Protein AF-A0AAN3T9G4-F1 (afdb_monomer_lite)

Sequence (99 aa):
MLSVTKAIPFQSGIFNGRVVAKPCTIQTKEANVNLGDLYTRNLQQPGSASGWHNITLSLTDCPVETSAVTAIVTGSTDNTGYYKNEGTAENIQIELRDD

InterPro domains:
  IPR008966 Adhesion domain superfamily [SSF49401] (15-98)
  IPR036937 Fimbrial-type adhesion domain superfamily [G3DSA:2.60.40.1090] (21-99)
  IPR050263 Bacterial Fimbrial Adherence [PTHR33420] (15-98)

Organism: Escherichia coli (NCBI:txid562)

pLDDT: mean 78.48, std 19.04, range [19.7, 92.81]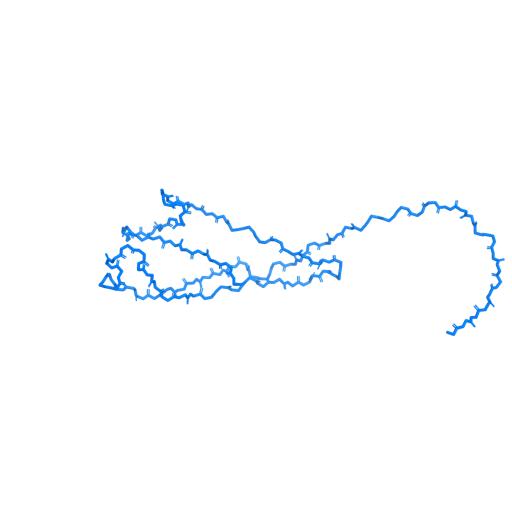

Structure (mmCIF, N/CA/C/O backbone):
data_AF-A0AAN3T9G4-F1
#
_entry.id   AF-A0AAN3T9G4-F1
#
loop_
_atom_site.group_PDB
_atom_site.id
_atom_site.type_symbol
_atom_site.label_atom_id
_atom_site.label_alt_id
_atom_site.label_comp_id
_atom_site.label_asym_id
_atom_site.label_entity_id
_atom_site.label_seq_id
_atom_site.pdbx_PDB_ins_code
_atom_site.Cartn_x
_atom_site.Cartn_y
_atom_site.Cartn_z
_atom_site.occupancy
_atom_site.B_iso_or_equiv
_atom_site.auth_seq_id
_atom_site.auth_comp_id
_atom_site.auth_asym_id
_atom_site.auth_atom_id
_atom_site.pdbx_PDB_model_num
ATOM 1 N N . MET A 1 1 ? 23.632 -23.655 -36.404 1.00 28.45 1 MET A N 1
ATOM 2 C CA . MET A 1 1 ? 24.109 -23.633 -37.804 1.00 28.45 1 MET A CA 1
ATOM 3 C C . MET A 1 1 ? 25.271 -22.648 -37.856 1.00 28.45 1 MET A C 1
ATOM 5 O O . MET A 1 1 ? 25.072 -21.519 -37.430 1.00 28.45 1 MET A O 1
ATOM 9 N N . LEU A 1 2 ? 26.483 -23.088 -38.216 1.00 19.70 2 LEU A N 1
ATOM 10 C CA . LEU A 1 2 ? 27.695 -22.252 -38.197 1.00 19.70 2 LEU A CA 1
ATOM 11 C C . LEU A 1 2 ? 28.010 -21.748 -39.612 1.00 19.70 2 LEU A C 1
ATOM 13 O O . LEU A 1 2 ? 27.949 -22.528 -40.558 1.00 19.70 2 LEU A O 1
ATOM 17 N N . SER A 1 3 ? 28.392 -20.478 -39.734 1.00 27.36 3 SER A N 1
ATOM 18 C CA . SER A 1 3 ? 28.985 -19.905 -40.945 1.00 27.36 3 SER A CA 1
ATOM 19 C C . SER A 1 3 ? 30.275 -19.175 -40.571 1.00 27.36 3 SER A C 1
ATOM 21 O O . SER A 1 3 ? 30.322 -18.503 -39.540 1.00 27.36 3 SER A O 1
ATOM 23 N N . VAL A 1 4 ? 31.323 -19.341 -41.385 1.00 25.55 4 VAL A N 1
ATOM 24 C CA . VAL A 1 4 ? 32.643 -18.721 -41.202 1.00 25.55 4 VAL A CA 1
ATOM 25 C C . VAL A 1 4 ? 32.752 -17.520 -42.138 1.00 25.55 4 VAL A C 1
ATOM 27 O O . VAL A 1 4 ? 32.701 -17.674 -43.356 1.00 25.55 4 VAL A O 1
ATOM 30 N N . THR A 1 5 ? 32.945 -16.327 -41.578 1.00 31.97 5 THR A N 1
ATOM 31 C CA . THR A 1 5 ? 33.241 -15.102 -42.335 1.00 31.97 5 THR A CA 1
ATOM 32 C C . THR A 1 5 ? 34.618 -14.540 -41.982 1.00 31.97 5 THR A C 1
ATOM 34 O O . THR A 1 5 ? 35.136 -14.742 -40.887 1.00 31.97 5 THR A O 1
ATOM 37 N N . LYS A 1 6 ? 35.210 -13.845 -42.959 1.00 28.42 6 LYS A N 1
ATOM 38 C CA . LYS A 1 6 ? 36.565 -13.273 -42.984 1.00 28.42 6 LYS A CA 1
ATOM 39 C C . LYS A 1 6 ? 36.906 -12.483 -41.706 1.00 28.42 6 LYS A C 1
ATOM 41 O O . LYS A 1 6 ? 36.177 -11.565 -41.340 1.00 28.42 6 LYS A O 1
ATOM 46 N N . ALA A 1 7 ? 38.033 -12.805 -41.070 1.00 35.16 7 ALA A N 1
ATOM 47 C CA . ALA A 1 7 ? 38.540 -12.075 -39.910 1.00 35.16 7 ALA A CA 1
ATOM 48 C C . ALA A 1 7 ? 39.080 -10.695 -40.330 1.00 35.16 7 ALA A C 1
ATOM 50 O O . ALA A 1 7 ? 40.049 -10.597 -41.082 1.00 35.16 7 ALA A O 1
ATOM 51 N N . ILE A 1 8 ? 38.437 -9.634 -39.846 1.00 42.75 8 ILE A N 1
ATOM 52 C CA . ILE A 1 8 ? 38.984 -8.271 -39.798 1.00 42.75 8 ILE A CA 1
ATOM 53 C C . ILE A 1 8 ? 39.672 -8.150 -38.426 1.00 42.75 8 ILE A C 1
ATOM 55 O O . ILE A 1 8 ? 39.117 -8.677 -37.459 1.00 42.75 8 ILE A O 1
ATOM 59 N N . PRO A 1 9 ? 40.857 -7.524 -38.292 1.00 39.00 9 PRO A N 1
ATOM 60 C CA . PRO A 1 9 ? 41.495 -7.361 -36.987 1.00 39.00 9 PRO A CA 1
ATOM 61 C C . PRO A 1 9 ? 40.545 -6.639 -36.020 1.00 39.00 9 PRO A C 1
ATOM 63 O O . PRO A 1 9 ? 40.185 -5.482 -36.229 1.00 39.00 9 PRO A O 1
ATOM 66 N N . PHE A 1 10 ? 40.108 -7.346 -34.977 1.00 44.06 10 PHE A N 1
ATOM 67 C CA . PHE A 1 10 ? 39.323 -6.775 -33.888 1.00 44.06 10 PHE A CA 1
ATOM 68 C C . PHE A 1 10 ? 40.277 -5.968 -33.007 1.00 44.06 10 PHE A C 1
ATOM 70 O O . PHE A 1 10 ? 41.099 -6.530 -32.283 1.00 44.06 10 PHE A O 1
ATOM 77 N N . GLN A 1 11 ? 40.209 -4.641 -33.103 1.00 50.34 11 GLN A N 1
ATOM 78 C CA . GLN A 1 11 ? 40.869 -3.760 -32.147 1.00 50.34 11 GLN A CA 1
ATOM 79 C C . GLN A 1 11 ? 40.215 -4.019 -30.782 1.00 50.34 11 GLN A C 1
ATOM 81 O O . GLN A 1 11 ? 39.020 -3.778 -30.620 1.00 50.34 11 GLN A O 1
ATOM 86 N N . SER A 1 12 ? 40.970 -4.554 -29.819 1.00 49.00 12 SER A N 1
ATOM 87 C CA . SER A 1 12 ? 40.467 -4.764 -28.460 1.00 49.00 12 SER A CA 1
ATOM 88 C C . SER A 1 12 ? 40.068 -3.412 -27.866 1.00 49.00 12 SER A C 1
ATOM 90 O O . SER A 1 12 ? 40.921 -2.574 -27.576 1.00 49.00 12 SER A O 1
ATOM 92 N N . GLY A 1 13 ? 38.763 -3.178 -27.756 1.00 56.41 13 GLY A N 1
ATOM 93 C CA . GLY A 1 13 ? 38.173 -2.006 -27.127 1.00 56.41 13 GLY A CA 1
ATOM 94 C C . GLY A 1 13 ? 37.279 -2.457 -25.980 1.00 56.41 13 GLY A C 1
ATOM 95 O O . GLY A 1 13 ? 36.471 -3.370 -26.140 1.00 56.41 13 GLY A O 1
ATOM 96 N N . ILE A 1 14 ? 37.430 -1.838 -24.811 1.00 57.00 14 ILE A N 1
ATOM 97 C CA . ILE A 1 14 ? 36.537 -2.069 -23.674 1.00 57.00 14 ILE A CA 1
ATOM 98 C C . ILE A 1 14 ? 35.203 -1.384 -23.992 1.00 57.00 14 ILE A C 1
ATOM 100 O O . ILE A 1 14 ? 35.116 -0.156 -24.002 1.00 57.00 14 ILE A O 1
ATOM 104 N N . PHE A 1 15 ? 34.161 -2.173 -24.258 1.00 51.00 15 PHE A N 1
ATOM 105 C CA . PHE A 1 15 ? 32.796 -1.672 -24.414 1.00 51.00 15 PHE A CA 1
ATOM 106 C C . PHE A 1 15 ? 32.155 -1.534 -23.030 1.00 51.00 15 PHE A C 1
ATOM 108 O O . PHE A 1 15 ? 31.680 -2.507 -22.450 1.00 51.00 15 PHE A O 1
ATOM 115 N N . ASN A 1 16 ? 32.149 -0.317 -22.488 1.00 50.88 16 ASN A N 1
ATOM 116 C CA . ASN A 1 16 ? 31.421 -0.008 -21.260 1.00 50.88 16 ASN A CA 1
ATOM 117 C C . ASN A 1 16 ? 29.951 0.274 -21.605 1.00 50.88 16 ASN A C 1
ATOM 119 O O . ASN A 1 16 ? 29.625 1.346 -22.110 1.00 50.88 16 ASN A O 1
ATOM 123 N N . GLY A 1 17 ? 29.064 -0.688 -21.351 1.00 53.28 17 GLY A N 1
ATOM 124 C CA . GLY A 1 17 ? 27.616 -0.502 -21.441 1.00 53.28 17 GLY A CA 1
ATOM 125 C C . GLY A 1 17 ? 27.015 -0.297 -20.053 1.00 53.28 17 GLY A C 1
ATOM 126 O O . GLY A 1 17 ? 27.177 -1.149 -19.184 1.00 53.28 17 GLY A O 1
ATOM 127 N N . ARG A 1 18 ? 26.308 0.816 -19.829 1.00 57.22 18 ARG A N 1
ATOM 128 C CA . ARG A 1 18 ? 25.508 1.027 -18.615 1.00 57.22 18 ARG A CA 1
ATOM 129 C C . ARG A 1 18 ? 24.046 0.757 -18.944 1.00 57.22 18 ARG A C 1
ATOM 131 O O . ARG A 1 18 ? 23.412 1.561 -19.619 1.00 57.22 18 ARG A O 1
ATOM 138 N N . VAL A 1 19 ? 23.515 -0.356 -18.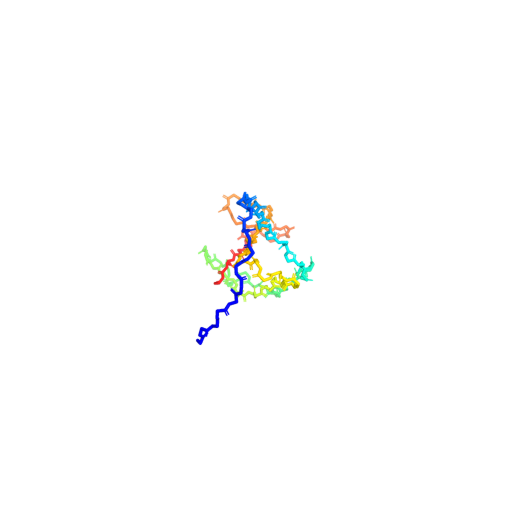452 1.00 55.50 19 VAL A N 1
ATOM 139 C CA . VAL A 1 19 ? 22.074 -0.617 -18.495 1.00 55.50 19 VAL A CA 1
ATOM 140 C C . VAL A 1 19 ? 21.427 0.230 -17.403 1.00 55.50 19 VAL A C 1
ATOM 142 O O . VAL A 1 19 ? 21.689 0.039 -16.218 1.00 55.50 19 VAL A O 1
ATOM 145 N N . VAL A 1 20 ? 20.627 1.214 -17.803 1.00 60.72 20 VAL A N 1
ATOM 146 C CA . VAL A 1 20 ? 19.726 1.939 -16.905 1.00 60.72 20 VAL A CA 1
ATOM 147 C C . VAL A 1 20 ? 18.310 1.496 -17.226 1.00 60.72 20 VAL A C 1
ATOM 149 O O . VAL A 1 20 ? 17.818 1.783 -18.314 1.00 60.72 20 VAL A O 1
ATOM 152 N N . ALA A 1 21 ? 17.661 0.796 -16.296 1.00 64.38 21 ALA A N 1
ATOM 153 C CA . ALA A 1 21 ? 16.227 0.556 -16.397 1.00 64.38 21 ALA A CA 1
ATOM 154 C C . ALA A 1 21 ? 15.517 1.919 -16.419 1.00 64.38 21 ALA A C 1
ATOM 156 O O . ALA A 1 21 ? 15.763 2.768 -15.555 1.00 64.38 21 ALA A O 1
ATOM 157 N N . LYS A 1 22 ? 14.690 2.166 -17.438 1.00 79.19 22 LYS A N 1
ATOM 158 C CA . LYS A 1 22 ? 13.838 3.360 -17.476 1.00 79.19 22 LYS A CA 1
ATOM 159 C C . LYS A 1 22 ? 12.569 3.098 -16.641 1.00 79.19 22 LYS A C 1
ATOM 161 O O . LYS A 1 22 ? 12.111 1.958 -16.566 1.00 79.19 22 LYS A O 1
ATOM 166 N N . PRO A 1 23 ? 11.998 4.119 -15.983 1.00 82.69 23 PRO A N 1
ATOM 167 C CA . PRO A 1 23 ? 10.776 3.935 -15.207 1.00 82.69 23 PRO A CA 1
ATOM 168 C C . PRO A 1 23 ? 9.586 3.626 -16.126 1.00 82.69 23 PRO A C 1
ATOM 170 O O . PRO A 1 23 ? 9.554 4.079 -17.269 1.00 82.69 23 PRO A O 1
ATOM 173 N N . CYS A 1 24 ? 8.601 2.891 -15.609 1.00 89.06 24 CYS A N 1
ATOM 174 C CA . CYS A 1 24 ? 7.282 2.800 -16.231 1.00 89.06 24 CYS A CA 1
ATOM 175 C C . CYS A 1 24 ? 6.512 4.122 -16.062 1.00 89.06 24 CYS A C 1
ATOM 177 O O . CYS A 1 24 ? 6.777 4.900 -15.141 1.00 89.06 24 CYS A O 1
ATOM 179 N N . THR A 1 25 ? 5.490 4.335 -16.884 1.00 91.06 25 THR A N 1
ATOM 180 C CA . THR A 1 25 ? 4.518 5.421 -16.725 1.00 91.06 25 THR A CA 1
ATOM 181 C C . THR A 1 25 ? 3.399 4.994 -15.773 1.00 91.06 25 THR A C 1
ATOM 183 O O . THR A 1 25 ? 2.733 3.982 -15.998 1.00 91.06 25 THR A O 1
ATOM 186 N N . ILE A 1 26 ? 3.144 5.779 -14.722 1.00 90.00 26 ILE A N 1
ATOM 187 C CA . ILE A 1 26 ? 2.010 5.554 -13.812 1.00 90.00 26 ILE A CA 1
ATOM 188 C C . ILE A 1 26 ? 0.712 5.931 -14.536 1.00 90.00 26 ILE A C 1
ATOM 190 O O . ILE A 1 26 ? 0.504 7.098 -14.879 1.00 90.00 26 ILE A O 1
ATOM 194 N N . GLN A 1 27 ? -0.166 4.950 -14.757 1.00 91.44 27 GLN A N 1
ATOM 195 C CA . GLN A 1 27 ? -1.471 5.164 -15.386 1.00 91.44 27 GLN A CA 1
ATOM 196 C C . GLN A 1 27 ? -2.537 5.533 -14.348 1.00 91.44 27 GLN A C 1
ATOM 198 O O . GLN A 1 27 ? -3.319 6.459 -14.570 1.00 91.44 27 GLN A O 1
ATOM 203 N N . THR A 1 28 ? -2.551 4.851 -13.199 1.00 88.31 28 THR A N 1
ATOM 204 C CA . THR A 1 28 ? -3.460 5.179 -12.092 1.00 88.31 28 THR A CA 1
ATOM 205 C C . THR A 1 28 ? -2.947 6.413 -11.351 1.00 88.31 28 THR A C 1
ATOM 207 O O . THR A 1 28 ? -2.102 6.304 -10.468 1.00 88.31 28 THR A O 1
ATOM 210 N N . LYS A 1 29 ? -3.434 7.601 -11.724 1.00 88.56 29 LYS A N 1
ATOM 211 C CA . LYS A 1 29 ? -3.058 8.866 -11.063 1.00 88.56 29 LYS A CA 1
ATOM 212 C C . LYS A 1 29 ? -3.790 9.087 -9.745 1.00 88.56 29 LYS A C 1
ATOM 214 O O . LYS A 1 29 ? -3.219 9.623 -8.806 1.00 88.56 29 LYS A O 1
ATOM 219 N N . GLU A 1 30 ? -5.044 8.662 -9.702 1.00 88.06 30 GLU A N 1
ATOM 220 C CA . GLU A 1 30 ? -5.910 8.745 -8.536 1.00 88.06 30 GLU A CA 1
ATOM 221 C C . GLU A 1 30 ? -6.706 7.446 -8.446 1.00 88.06 30 GLU A C 1
ATOM 223 O O . GLU A 1 30 ? -7.201 6.938 -9.456 1.00 88.06 30 GLU A O 1
ATOM 228 N N . ALA A 1 31 ? -6.820 6.905 -7.238 1.00 86.75 31 ALA A N 1
ATOM 229 C CA . ALA A 1 31 ? -7.652 5.754 -6.937 1.00 86.75 31 ALA A CA 1
ATOM 230 C C . ALA A 1 31 ? -8.534 6.113 -5.743 1.00 86.75 31 ALA A C 1
ATOM 232 O O . ALA A 1 31 ? -8.033 6.368 -4.651 1.00 86.75 31 ALA A O 1
ATOM 233 N N . ASN A 1 32 ? -9.845 6.147 -5.965 1.00 88.94 32 ASN A N 1
ATOM 234 C CA . ASN A 1 32 ? -10.826 6.410 -4.921 1.00 88.94 32 ASN A CA 1
ATOM 235 C C . ASN A 1 32 ? -11.533 5.103 -4.573 1.00 88.94 32 ASN A C 1
ATOM 237 O O . ASN A 1 32 ? -12.161 4.489 -5.436 1.00 88.94 32 ASN A O 1
ATOM 241 N N . VAL A 1 33 ? -11.441 4.689 -3.311 1.00 89.38 33 VAL A N 1
ATOM 242 C CA . VAL A 1 33 ? -12.147 3.512 -2.799 1.00 89.38 33 VAL A CA 1
ATOM 243 C C . VAL A 1 33 ? -13.346 3.962 -1.996 1.00 89.38 33 VAL A C 1
ATOM 245 O O . VAL A 1 33 ? -13.212 4.683 -1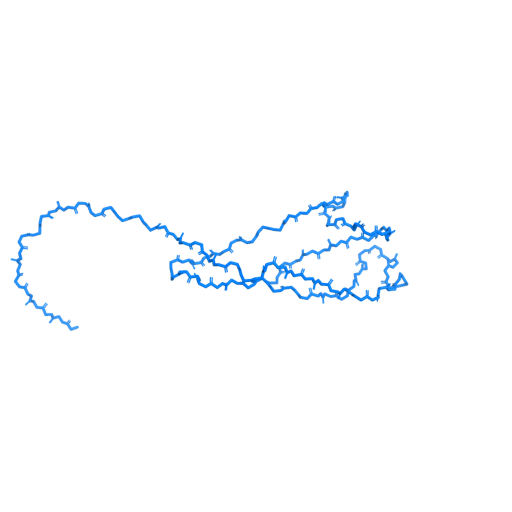.012 1.00 89.38 33 VAL A O 1
ATOM 248 N N . ASN A 1 34 ? -14.523 3.501 -2.405 1.00 89.81 34 ASN A N 1
ATOM 249 C CA . ASN A 1 34 ? -15.733 3.660 -1.620 1.00 89.81 34 ASN A CA 1
ATOM 250 C C . ASN A 1 34 ? -15.978 2.383 -0.805 1.00 89.81 34 ASN A C 1
ATOM 252 O O . ASN A 1 34 ? -16.284 1.338 -1.378 1.00 89.81 34 ASN A O 1
ATOM 256 N N . LEU A 1 35 ? -15.847 2.490 0.519 1.00 88.56 35 LEU A N 1
ATOM 257 C CA . LEU A 1 35 ? -16.118 1.400 1.465 1.00 88.56 35 LEU A CA 1
ATOM 258 C C . LEU A 1 35 ?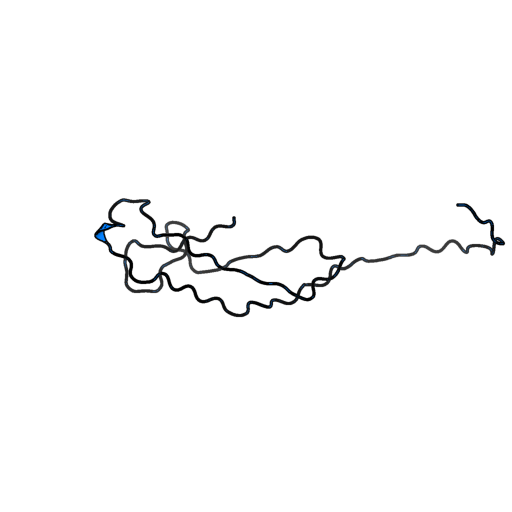 -17.624 1.188 1.709 1.00 88.56 35 LEU A C 1
ATOM 260 O O . LEU A 1 35 ? -18.028 0.181 2.284 1.00 88.56 35 LEU A O 1
ATOM 264 N N . GLY A 1 36 ? -18.462 2.129 1.266 1.00 89.81 36 GLY A N 1
ATOM 265 C CA . GLY A 1 36 ? -19.892 2.142 1.546 1.00 89.81 36 GLY A CA 1
ATOM 266 C C . GLY A 1 36 ? -20.208 2.388 3.022 1.00 89.81 36 GLY A C 1
ATOM 267 O O . GLY A 1 36 ? -19.386 2.898 3.786 1.00 89.81 36 GLY A O 1
ATOM 268 N N . ASP A 1 37 ? -21.425 2.020 3.417 1.00 90.69 37 ASP A N 1
ATOM 269 C CA . ASP A 1 37 ? -21.879 2.153 4.798 1.00 90.69 37 ASP A CA 1
ATOM 270 C C . ASP A 1 37 ? -21.380 0.982 5.649 1.00 90.69 37 ASP A C 1
ATOM 272 O O . ASP A 1 37 ? -21.730 -0.181 5.429 1.00 90.69 37 ASP A O 1
ATOM 276 N N . LEU A 1 38 ? -20.601 1.305 6.680 1.00 88.56 38 LEU A N 1
ATOM 277 C CA . LEU A 1 38 ? -20.157 0.353 7.689 1.00 88.56 38 LEU A CA 1
ATOM 278 C C . LEU A 1 38 ? -20.983 0.520 8.965 1.00 88.56 38 LEU A C 1
ATOM 280 O O . LEU A 1 38 ? -21.187 1.626 9.465 1.00 88.56 38 LEU A O 1
ATOM 284 N N . TYR A 1 39 ? -21.443 -0.596 9.525 1.00 86.81 39 TYR A N 1
ATOM 285 C CA . TYR A 1 39 ? -22.257 -0.587 10.738 1.00 86.81 39 TYR A CA 1
ATOM 286 C C . TYR A 1 39 ? -21.417 -0.951 11.958 1.00 86.81 39 TYR A C 1
ATOM 288 O O . TYR A 1 39 ? -20.869 -2.049 12.036 1.00 86.81 39 TYR A O 1
ATOM 296 N N . THR A 1 40 ? -21.402 -0.073 12.961 1.00 83.50 40 THR A N 1
ATOM 297 C CA . THR A 1 40 ? -20.627 -0.234 14.207 1.00 83.50 40 THR A CA 1
ATOM 298 C C . THR A 1 40 ? -20.916 -1.538 14.949 1.00 83.50 40 THR A C 1
ATOM 300 O O . THR A 1 40 ? -20.017 -2.099 15.566 1.00 83.50 40 THR A O 1
ATOM 303 N N . ARG A 1 41 ? -22.137 -2.082 14.841 1.00 87.81 41 ARG A N 1
ATOM 304 C CA . ARG A 1 41 ? -22.501 -3.397 15.405 1.00 87.81 41 ARG A CA 1
ATOM 305 C C . ARG A 1 41 ? -21.623 -4.548 14.893 1.00 87.81 41 ARG A C 1
ATOM 307 O O . ARG A 1 41 ? -21.458 -5.534 15.598 1.00 87.81 41 ARG A O 1
ATOM 314 N N . ASN A 1 42 ? -21.068 -4.417 13.688 1.00 85.75 42 ASN A N 1
ATOM 315 C CA . ASN A 1 42 ? -20.185 -5.410 13.077 1.00 85.75 42 ASN A CA 1
ATOM 316 C C . ASN A 1 42 ? -18.704 -5.171 13.430 1.00 85.75 42 ASN A C 1
ATOM 318 O O . ASN A 1 42 ? -17.867 -5.990 13.075 1.00 85.75 42 ASN A O 1
ATOM 322 N N . LEU A 1 43 ? -18.380 -4.057 14.102 1.00 86.75 43 LEU A N 1
ATOM 323 C CA . LEU A 1 43 ? -17.015 -3.594 14.383 1.00 86.75 43 LEU A CA 1
ATOM 324 C C . LEU A 1 43 ? -16.761 -3.406 15.890 1.00 86.75 43 LEU A C 1
ATOM 326 O O . LEU A 1 43 ? -15.930 -2.603 16.296 1.00 86.75 43 LEU A O 1
ATOM 330 N N . GLN A 1 44 ? -17.514 -4.108 16.742 1.00 85.81 44 GLN A N 1
ATOM 331 C CA . GLN A 1 44 ? -17.470 -3.894 18.194 1.00 85.81 44 GLN A CA 1
ATOM 332 C C . GLN A 1 44 ? -16.261 -4.533 18.877 1.00 85.81 44 GLN A C 1
ATOM 334 O O . GLN A 1 44 ? -15.835 -4.065 19.931 1.00 85.81 44 GLN A O 1
ATOM 339 N N . GLN A 1 45 ? -15.745 -5.630 18.324 1.00 87.06 45 GLN A N 1
ATOM 340 C CA . GLN A 1 45 ? -14.632 -6.358 18.924 1.00 87.06 45 GLN A CA 1
ATOM 341 C C . GLN A 1 45 ? -13.311 -5.884 18.315 1.00 87.06 45 GLN A C 1
ATOM 343 O O . GLN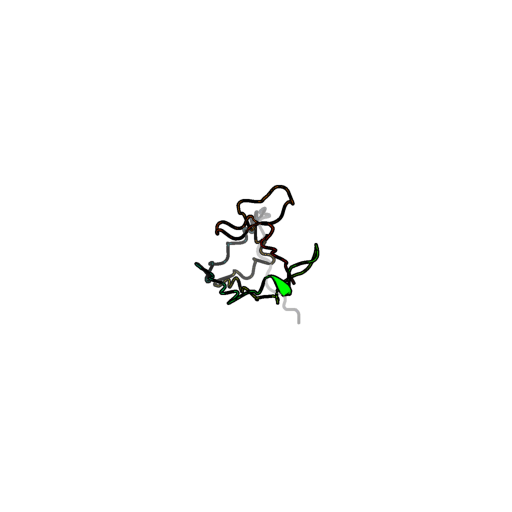 A 1 45 ? -13.247 -5.719 17.093 1.00 87.06 45 GLN A O 1
ATOM 348 N N . PRO A 1 46 ? -12.245 -5.724 19.117 1.00 81.88 46 PRO A N 1
ATOM 349 C CA . PRO A 1 46 ? -10.908 -5.479 18.589 1.00 81.88 46 PRO A CA 1
ATOM 350 C C . PRO A 1 46 ? -10.537 -6.512 17.517 1.00 81.88 46 PRO A C 1
ATOM 352 O O . PRO A 1 46 ? -10.713 -7.711 17.722 1.00 81.88 46 PRO A O 1
ATOM 355 N N . GLY A 1 47 ? -10.051 -6.040 16.370 1.00 84.88 47 GLY A N 1
ATOM 356 C CA . GLY A 1 47 ? -9.720 -6.888 15.219 1.00 84.88 47 GLY A CA 1
ATOM 357 C C . GLY A 1 47 ? -10.891 -7.204 14.280 1.00 84.88 47 GLY A C 1
ATOM 358 O O . GLY A 1 47 ? -10.681 -7.870 13.271 1.00 84.88 47 GLY A O 1
ATOM 359 N N . SER A 1 48 ? -12.108 -6.724 14.562 1.00 88.25 48 SER A N 1
ATOM 360 C CA . SER A 1 48 ? -13.199 -6.763 13.579 1.00 88.25 48 SER A CA 1
ATOM 361 C C . SER A 1 48 ? -12.849 -5.883 12.378 1.00 88.25 48 SER A C 1
ATOM 363 O O . SER A 1 48 ? -12.397 -4.754 12.554 1.00 88.25 48 SER A O 1
ATOM 365 N N . ALA A 1 49 ? -13.101 -6.373 11.166 1.00 90.81 49 ALA A N 1
ATOM 366 C CA . ALA A 1 49 ? -12.784 -5.671 9.927 1.00 90.81 49 ALA A CA 1
ATOM 367 C C . ALA A 1 49 ? -13.977 -5.666 8.964 1.00 90.81 49 ALA A C 1
ATOM 369 O O . ALA A 1 49 ? -14.865 -6.520 9.032 1.00 90.81 49 ALA A O 1
ATOM 370 N N . SER A 1 50 ? -13.989 -4.688 8.060 1.00 90.62 50 SER A N 1
ATOM 371 C CA . SER A 1 50 ? -14.913 -4.671 6.923 1.00 90.62 50 SER A CA 1
ATOM 372 C C . SER A 1 50 ? -14.492 -5.675 5.840 1.00 90.62 50 SER A C 1
ATOM 374 O O . SER A 1 50 ? -13.488 -6.375 5.979 1.00 90.62 50 SER A O 1
ATOM 376 N N . GLY A 1 51 ? -15.267 -5.760 4.756 1.00 89.56 51 GLY A N 1
ATOM 377 C CA . GLY A 1 51 ? -14.825 -6.486 3.567 1.00 89.56 51 GLY A CA 1
ATOM 378 C C . GLY A 1 51 ? -13.628 -5.794 2.908 1.00 89.56 51 GLY A C 1
ATOM 379 O O . GLY A 1 51 ? -13.510 -4.572 2.954 1.00 89.56 51 GLY A O 1
ATOM 380 N N . TRP A 1 52 ? -12.744 -6.570 2.281 1.00 92.06 52 TRP A N 1
ATOM 381 C CA . TRP A 1 52 ? -11.628 -6.017 1.513 1.00 92.06 52 TRP A CA 1
ATOM 382 C C . TRP A 1 52 ? -12.115 -5.367 0.219 1.00 92.06 52 TRP A C 1
ATOM 384 O O . TRP A 1 52 ? -12.988 -5.897 -0.470 1.00 92.06 52 TRP A O 1
ATOM 394 N N . HIS A 1 53 ? -11.511 -4.231 -0.123 1.00 90.12 53 HIS A N 1
ATOM 395 C CA . HIS A 1 53 ? -11.746 -3.529 -1.377 1.00 90.12 53 HIS A CA 1
ATOM 396 C C . HIS A 1 53 ? -10.446 -3.452 -2.167 1.00 90.12 53 HIS A C 1
ATOM 398 O O . HIS A 1 53 ? -9.449 -2.912 -1.690 1.00 90.12 53 HIS A O 1
ATOM 404 N N . ASN A 1 54 ? -10.473 -3.971 -3.391 1.00 90.25 54 ASN A N 1
ATOM 405 C CA . ASN A 1 54 ? -9.282 -4.031 -4.226 1.00 90.25 54 ASN A CA 1
ATOM 406 C C . ASN A 1 54 ? -8.976 -2.666 -4.847 1.00 90.25 54 ASN A C 1
ATOM 408 O O . ASN A 1 54 ? -9.863 -1.987 -5.368 1.00 90.25 54 ASN A O 1
ATOM 412 N N . ILE A 1 55 ? -7.692 -2.312 -4.851 1.00 86.69 55 ILE A N 1
ATOM 413 C CA . ILE A 1 55 ? -7.147 -1.150 -5.552 1.00 86.69 55 ILE A CA 1
ATOM 414 C C . ILE A 1 55 ? -6.136 -1.653 -6.570 1.00 86.69 55 ILE A C 1
ATOM 416 O O . ILE A 1 55 ? -5.263 -2.450 -6.239 1.00 86.69 55 ILE A O 1
ATOM 420 N N . THR A 1 56 ? -6.218 -1.162 -7.805 1.00 89.12 56 THR A N 1
ATOM 421 C CA . THR A 1 56 ? -5.267 -1.530 -8.858 1.00 89.12 56 THR A CA 1
ATOM 422 C C . THR A 1 56 ? -4.402 -0.337 -9.248 1.00 89.12 56 THR A C 1
ATOM 424 O O . THR A 1 56 ? -4.878 0.649 -9.819 1.00 89.12 56 THR A O 1
ATOM 427 N N . LEU A 1 57 ? -3.101 -0.450 -8.981 1.00 88.56 57 LEU A N 1
ATOM 428 C CA . LEU A 1 57 ? -2.085 0.469 -9.487 1.00 88.56 57 LEU A CA 1
ATOM 429 C C . LEU A 1 57 ? -1.600 -0.033 -10.849 1.00 88.56 57 LEU A C 1
ATOM 431 O O . LEU A 1 57 ? -0.853 -1.003 -10.935 1.00 88.56 57 LEU A O 1
ATOM 435 N N . SER A 1 58 ? -2.052 0.619 -11.920 1.00 90.56 58 SER A N 1
ATOM 436 C CA . SER A 1 58 ? -1.688 0.253 -13.289 1.00 90.56 58 SER A CA 1
ATOM 437 C C . SER A 1 58 ? -0.471 1.047 -13.750 1.00 90.56 58 SER A C 1
ATOM 439 O O . SER A 1 58 ? -0.431 2.278 -13.631 1.00 90.56 58 SER A O 1
ATOM 441 N N . LEU A 1 59 ? 0.508 0.335 -14.304 1.00 90.94 59 LEU A N 1
ATOM 442 C CA . LEU A 1 59 ? 1.685 0.904 -14.947 1.00 90.94 59 LEU A CA 1
ATOM 443 C C . LEU A 1 59 ? 1.665 0.566 -16.438 1.00 90.94 59 LEU A C 1
ATOM 445 O O . LEU A 1 59 ? 1.240 -0.514 -16.840 1.00 90.94 59 LEU A O 1
ATOM 449 N N . THR A 1 60 ? 2.136 1.500 -17.252 1.00 92.81 60 THR A N 1
ATOM 450 C CA . THR A 1 60 ? 2.208 1.390 -18.715 1.00 92.81 60 THR A CA 1
ATOM 451 C C . THR A 1 60 ? 3.601 1.767 -19.197 1.00 92.81 60 THR A C 1
ATOM 453 O O . THR A 1 60 ? 4.410 2.269 -18.417 1.00 92.81 60 THR A O 1
ATOM 456 N N . ASP A 1 61 ? 3.903 1.494 -20.466 1.00 91.00 61 ASP A N 1
ATOM 457 C CA . ASP A 1 61 ? 5.185 1.839 -21.096 1.00 91.00 61 ASP A CA 1
ATOM 458 C C . ASP A 1 61 ? 6.417 1.356 -20.310 1.00 91.00 61 ASP A C 1
ATOM 460 O O . ASP A 1 61 ? 7.448 2.026 -20.264 1.00 91.00 61 ASP A O 1
ATOM 464 N N . CYS A 1 62 ? 6.312 0.187 -19.673 1.00 88.06 62 CYS A N 1
ATOM 465 C CA . CYS A 1 62 ? 7.438 -0.426 -18.986 1.00 88.06 62 CYS A CA 1
ATOM 466 C C . CYS A 1 62 ? 8.471 -0.922 -20.016 1.00 88.06 62 CYS A C 1
ATOM 468 O O . CYS A 1 62 ? 8.133 -1.754 -20.864 1.00 88.06 62 CYS A O 1
ATOM 470 N N . PRO A 1 63 ? 9.725 -0.445 -19.962 1.00 86.75 63 PRO A N 1
ATOM 471 C CA . PRO A 1 63 ? 10.798 -0.954 -20.810 1.00 86.75 63 PRO A CA 1
ATOM 472 C C . PRO A 1 63 ? 11.050 -2.441 -20.572 1.00 86.75 63 PRO A C 1
ATOM 474 O O . PRO A 1 63 ? 10.852 -2.944 -19.467 1.00 86.75 63 PRO A O 1
ATOM 477 N N . VAL A 1 64 ? 11.572 -3.127 -21.590 1.00 83.94 64 VAL A N 1
ATOM 478 C CA . VAL A 1 64 ? 11.897 -4.561 -21.508 1.00 83.94 64 VAL A CA 1
ATOM 479 C C . VAL A 1 64 ? 12.951 -4.864 -20.437 1.00 83.94 64 VAL A C 1
ATOM 481 O O . VAL A 1 64 ? 12.992 -5.963 -19.895 1.00 83.94 64 VAL A O 1
ATOM 484 N N . GLU A 1 65 ? 13.791 -3.885 -20.099 1.00 82.81 65 GLU A N 1
ATOM 485 C CA . GLU A 1 65 ? 14.823 -4.001 -19.070 1.00 82.81 65 GLU A CA 1
ATOM 486 C C . GLU A 1 65 ? 14.289 -3.799 -17.642 1.00 82.81 65 GLU A C 1
ATOM 488 O O . GLU A 1 65 ? 15.023 -4.024 -16.678 1.00 82.81 65 GLU A O 1
ATOM 493 N N . THR A 1 66 ? 13.033 -3.371 -17.475 1.00 82.81 66 THR A N 1
ATOM 494 C CA . THR A 1 66 ? 12.424 -3.154 -16.158 1.00 82.81 66 THR A CA 1
ATOM 495 C C . THR A 1 66 ? 11.841 -4.462 -15.638 1.00 82.81 66 THR A C 1
ATOM 497 O O . THR A 1 66 ? 10.720 -4.841 -15.960 1.00 82.81 66 THR A O 1
ATOM 500 N N . SER A 1 67 ? 12.622 -5.163 -14.816 1.00 85.31 67 SER A N 1
ATOM 501 C CA . SER A 1 67 ? 12.260 -6.476 -14.266 1.00 85.31 67 SER A CA 1
ATOM 502 C C . SER A 1 67 ? 11.465 -6.420 -12.960 1.00 85.31 67 SER A C 1
ATOM 504 O O . SER A 1 67 ? 10.894 -7.427 -12.553 1.00 85.31 67 SER A O 1
ATOM 506 N N . ALA A 1 68 ? 11.476 -5.280 -12.266 1.00 84.44 68 ALA A N 1
ATOM 507 C CA . ALA A 1 68 ? 10.802 -5.101 -10.986 1.00 84.44 68 ALA A CA 1
ATOM 508 C C . ALA A 1 68 ? 10.373 -3.645 -10.789 1.00 84.44 68 ALA A C 1
ATOM 510 O O . ALA A 1 68 ? 11.055 -2.715 -11.225 1.00 84.44 68 ALA A O 1
ATOM 511 N N . VAL A 1 69 ? 9.257 -3.464 -10.087 1.00 84.62 69 VAL A N 1
ATOM 512 C CA . VAL A 1 69 ? 8.739 -2.166 -9.649 1.00 84.62 69 VAL A CA 1
ATOM 513 C C . VAL A 1 69 ? 8.438 -2.274 -8.159 1.00 84.62 69 VAL A C 1
ATOM 515 O O . VAL A 1 69 ? 7.780 -3.217 -7.730 1.00 84.62 69 VAL A O 1
ATOM 518 N N . THR A 1 70 ? 8.913 -1.314 -7.371 1.00 86.38 70 THR A N 1
ATOM 519 C CA . THR A 1 70 ? 8.580 -1.204 -5.947 1.00 86.38 70 THR A CA 1
ATOM 520 C C . THR A 1 70 ? 7.608 -0.052 -5.764 1.00 86.38 70 THR A C 1
ATOM 522 O O . THR A 1 70 ? 7.932 1.089 -6.096 1.00 86.38 70 THR A O 1
ATOM 525 N N . ALA A 1 71 ? 6.425 -0.344 -5.231 1.00 84.19 71 ALA A N 1
ATOM 526 C CA . ALA A 1 71 ? 5.489 0.677 -4.787 1.00 84.19 71 ALA A CA 1
ATOM 527 C C . ALA A 1 71 ? 5.764 1.012 -3.316 1.00 84.19 71 ALA A C 1
ATOM 529 O O . ALA A 1 71 ? 5.955 0.118 -2.496 1.00 84.19 71 ALA A O 1
ATOM 530 N N . ILE A 1 72 ? 5.782 2.302 -2.986 1.00 85.06 72 ILE A N 1
ATOM 531 C CA . ILE A 1 72 ? 5.869 2.777 -1.604 1.00 85.06 72 ILE A CA 1
ATOM 532 C C . ILE A 1 72 ? 4.582 3.539 -1.326 1.00 85.06 72 ILE A C 1
ATOM 534 O O . ILE A 1 72 ? 4.311 4.551 -1.973 1.00 85.06 72 ILE A O 1
ATOM 538 N N . VAL A 1 73 ? 3.796 3.043 -0.375 1.00 84.12 73 VAL A N 1
ATOM 539 C CA . VAL A 1 73 ? 2.598 3.731 0.106 1.00 84.12 73 VAL A CA 1
ATOM 540 C C . VAL A 1 73 ? 2.988 4.567 1.316 1.00 84.12 73 VAL A C 1
ATOM 542 O O . VAL A 1 73 ? 3.657 4.084 2.228 1.00 84.12 73 VAL A O 1
ATOM 545 N N . THR A 1 74 ? 2.605 5.839 1.304 1.00 87.25 74 THR A N 1
ATOM 546 C CA . THR A 1 74 ? 2.835 6.772 2.406 1.00 87.25 74 THR A CA 1
ATOM 547 C C . THR A 1 74 ? 1.509 7.363 2.862 1.00 87.25 74 THR A C 1
ATOM 549 O O . THR A 1 74 ? 0.562 7.487 2.087 1.00 87.25 74 THR A O 1
ATOM 552 N N . GLY A 1 75 ? 1.434 7.726 4.137 1.00 88.31 75 GLY A N 1
ATOM 553 C CA . GLY A 1 75 ? 0.241 8.314 4.730 1.00 88.31 75 GLY A CA 1
ATOM 554 C C . GLY A 1 75 ? 0.424 8.546 6.223 1.00 88.31 75 GLY A C 1
ATOM 555 O O . GLY A 1 75 ? 1.372 8.043 6.827 1.00 88.31 75 GLY A O 1
ATOM 556 N N . SER A 1 76 ? -0.478 9.331 6.806 1.00 92.75 76 SER A N 1
ATOM 557 C CA . SER A 1 76 ? -0.527 9.536 8.252 1.00 92.75 76 SER A CA 1
ATOM 558 C C . SER A 1 76 ? -0.925 8.236 8.938 1.00 92.75 76 SER A C 1
ATOM 560 O O . SER A 1 76 ? -1.964 7.660 8.611 1.00 92.75 76 SER A O 1
ATOM 562 N N . THR A 1 77 ? -0.129 7.788 9.900 1.00 91.00 77 THR A N 1
ATOM 563 C CA . THR A 1 77 ? -0.473 6.651 10.754 1.00 91.00 77 THR A CA 1
ATOM 564 C C . THR A 1 77 ? -0.985 7.125 12.107 1.00 91.00 77 THR A C 1
ATOM 566 O O . THR A 1 77 ? -0.713 8.249 12.538 1.00 91.00 77 THR A O 1
ATOM 569 N N . ASP A 1 78 ? -1.764 6.283 12.775 1.00 86.31 78 ASP A N 1
ATOM 570 C CA . ASP A 1 78 ? -2.144 6.495 14.167 1.00 86.31 78 ASP A CA 1
ATOM 571 C C . ASP A 1 78 ? -1.167 5.783 15.129 1.00 86.31 78 ASP A C 1
ATOM 573 O O . ASP A 1 78 ? -0.139 5.231 14.727 1.00 86.31 78 ASP A O 1
ATOM 577 N N . ASN A 1 79 ? -1.492 5.769 16.424 1.00 89.06 79 ASN A N 1
ATOM 578 C CA . ASN A 1 79 ? -0.656 5.143 17.456 1.00 89.06 79 ASN A CA 1
ATOM 579 C C . ASN A 1 79 ? -0.599 3.604 17.371 1.00 89.06 79 ASN A C 1
ATOM 581 O O . ASN A 1 79 ? 0.169 2.985 18.105 1.00 89.06 79 ASN A O 1
ATOM 585 N N . THR A 1 80 ? -1.418 2.984 16.519 1.00 87.88 80 THR A N 1
ATOM 586 C CA . THR A 1 80 ? -1.435 1.534 16.286 1.00 87.88 80 THR A CA 1
ATOM 587 C C . THR A 1 80 ? -0.555 1.124 15.103 1.00 87.88 80 THR A C 1
ATOM 589 O O . THR A 1 80 ? -0.286 -0.062 14.929 1.00 87.88 80 THR A O 1
ATOM 592 N N . GLY A 1 81 ? -0.063 2.092 14.321 1.00 87.56 81 GLY A N 1
ATOM 593 C CA . GLY A 1 81 ? 0.769 1.862 13.138 1.00 87.56 81 GLY A CA 1
ATOM 594 C C . GLY A 1 81 ? -0.019 1.669 11.840 1.00 87.56 81 GLY A C 1
ATOM 595 O O . GLY A 1 81 ? 0.594 1.598 10.777 1.00 87.56 81 GLY A O 1
ATOM 596 N N . TYR A 1 82 ? -1.352 1.635 11.907 1.00 89.62 82 TYR A N 1
ATOM 597 C CA . TYR A 1 82 ? -2.233 1.633 10.738 1.00 89.62 82 TYR A CA 1
ATOM 598 C C . TYR A 1 82 ? -2.491 3.059 10.241 1.00 89.62 82 TYR A C 1
ATOM 600 O O . TYR A 1 82 ? -2.215 4.038 10.942 1.00 89.62 82 TYR A O 1
ATOM 608 N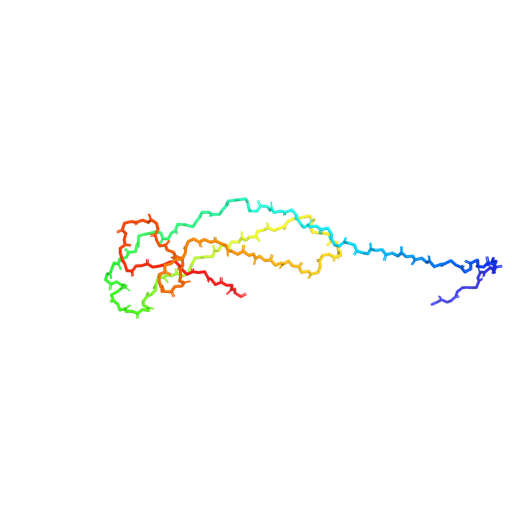 N . TYR A 1 83 ? -3.026 3.196 9.025 1.00 90.81 83 TYR A N 1
ATOM 609 C CA . TYR A 1 83 ? -3.352 4.507 8.470 1.00 90.81 83 TYR A CA 1
ATOM 610 C C . TYR A 1 83 ? -4.503 5.137 9.251 1.00 90.81 83 TYR A C 1
ATOM 612 O O . TYR A 1 83 ? -5.538 4.514 9.508 1.00 90.81 83 TYR A O 1
ATOM 620 N N . LYS A 1 84 ? -4.308 6.395 9.636 1.00 90.81 84 LYS A N 1
ATOM 621 C CA . LYS A 1 84 ? -5.254 7.143 10.449 1.00 90.81 84 LYS A CA 1
ATOM 622 C C . LYS A 1 84 ? -6.525 7.434 9.651 1.00 90.81 84 LYS A C 1
ATOM 624 O O . LYS A 1 84 ? -6.467 7.883 8.508 1.00 90.81 84 LYS A O 1
ATOM 629 N N . ASN A 1 85 ? -7.680 7.233 10.282 1.00 89.88 85 ASN A N 1
ATOM 630 C CA . ASN A 1 85 ? -8.937 7.757 9.765 1.00 89.88 85 ASN A CA 1
ATOM 631 C C . ASN A 1 85 ? -8.963 9.291 9.903 1.00 89.88 85 ASN A C 1
ATOM 633 O O . ASN A 1 85 ? -8.918 9.816 11.015 1.00 89.88 85 ASN A O 1
ATOM 637 N N . GLU A 1 86 ? -9.057 10.005 8.782 1.00 91.06 86 GLU A N 1
ATOM 638 C CA . GLU A 1 86 ? -9.194 11.473 8.757 1.00 91.06 86 GLU A CA 1
ATOM 639 C C . GLU A 1 86 ? -10.664 11.937 8.858 1.00 91.06 86 GLU A C 1
ATOM 641 O O . GLU A 1 86 ? -10.951 13.134 8.852 1.00 91.06 86 GLU A O 1
ATOM 646 N N . GLY A 1 87 ? -11.614 10.999 8.947 1.00 90.38 87 GLY A N 1
ATOM 647 C CA . GLY A 1 87 ? -13.020 11.275 9.233 1.00 90.38 87 GLY A CA 1
ATOM 648 C C . GLY A 1 87 ? -13.318 11.456 10.726 1.00 90.38 87 GLY A C 1
ATOM 649 O O . GLY A 1 87 ? -12.433 11.601 11.563 1.00 90.38 87 GLY A O 1
ATOM 650 N N . THR A 1 88 ? -14.605 11.424 11.075 1.00 89.69 88 THR A N 1
ATOM 651 C CA . THR A 1 88 ? -15.081 11.626 12.458 1.00 89.69 88 THR A CA 1
ATOM 652 C C . THR A 1 88 ? -15.251 10.335 13.260 1.00 89.69 88 THR A C 1
ATOM 654 O O . THR A 1 88 ? -15.481 10.398 14.464 1.00 89.69 88 THR A O 1
ATOM 657 N N . ALA A 1 89 ? -15.183 9.165 12.617 1.00 87.75 89 ALA A N 1
ATOM 658 C CA . ALA A 1 89 ? -15.352 7.885 13.299 1.00 87.75 89 ALA A CA 1
ATOM 659 C C . ALA A 1 89 ? -14.121 7.551 14.157 1.00 87.75 89 ALA A C 1
ATOM 661 O O . ALA A 1 89 ? -12.999 7.477 13.652 1.00 87.75 89 ALA A O 1
ATOM 662 N N . GLU A 1 90 ? -14.346 7.325 15.448 1.00 87.31 90 GLU A N 1
ATOM 663 C CA . GLU A 1 90 ? -13.304 6.967 16.410 1.00 87.31 90 GLU A CA 1
ATOM 664 C C . GLU A 1 90 ? -13.067 5.452 16.457 1.00 87.31 90 GLU A C 1
ATOM 666 O O . GLU A 1 90 ? -13.957 4.661 16.146 1.00 87.31 90 GLU A O 1
ATOM 671 N N . ASN A 1 91 ? -11.873 5.048 16.907 1.00 87.12 91 ASN A N 1
ATOM 672 C CA . ASN A 1 91 ? -11.465 3.644 17.074 1.00 87.12 91 ASN A CA 1
ATOM 673 C C . ASN A 1 91 ? -11.514 2.804 15.785 1.00 87.12 91 ASN A C 1
ATOM 675 O O . ASN A 1 91 ? -11.656 1.585 15.849 1.00 87.12 91 ASN A O 1
ATOM 679 N N . ILE A 1 92 ? -11.388 3.457 14.629 1.00 88.38 92 ILE A N 1
ATOM 680 C CA . ILE A 1 92 ? -11.307 2.822 13.314 1.00 88.38 92 ILE A CA 1
ATOM 681 C C . ILE A 1 92 ? -10.035 3.292 12.613 1.00 88.38 92 ILE A C 1
ATOM 683 O O . ILE A 1 92 ? -9.694 4.476 12.648 1.00 88.38 92 ILE A O 1
ATOM 687 N N . GLN A 1 93 ? -9.364 2.354 11.954 1.00 90.56 93 GLN A N 1
ATOM 688 C CA . GLN A 1 93 ? -8.156 2.575 11.168 1.00 90.56 93 GLN A CA 1
ATOM 689 C C . GLN A 1 93 ? -8.338 2.055 9.744 1.00 90.56 93 GLN A C 1
ATOM 691 O O . GLN A 1 93 ? -9.247 1.268 9.467 1.00 90.56 93 GLN A O 1
ATOM 696 N N . ILE A 1 94 ? -7.452 2.482 8.847 1.00 91.25 94 ILE A N 1
ATOM 697 C CA . ILE A 1 94 ? -7.376 1.982 7.477 1.00 91.25 94 ILE A CA 1
ATOM 698 C C . ILE A 1 94 ? -6.173 1.044 7.355 1.00 91.25 94 ILE A C 1
ATOM 700 O O . ILE A 1 94 ? -5.043 1.387 7.707 1.00 91.25 94 ILE A O 1
ATOM 704 N N . GLU A 1 95 ? -6.425 -0.151 6.832 1.00 91.00 95 GLU A N 1
ATOM 705 C CA . GLU A 1 95 ? -5.406 -1.156 6.559 1.00 91.00 95 GLU A CA 1
ATOM 706 C C . GLU A 1 95 ? -5.198 -1.293 5.046 1.00 91.00 95 GLU A C 1
ATOM 708 O O . GLU A 1 95 ? -6.161 -1.375 4.284 1.00 91.00 95 GLU A O 1
ATOM 713 N N . LEU A 1 96 ? -3.935 -1.325 4.615 1.00 88.56 96 LEU A N 1
ATOM 714 C CA . LEU A 1 96 ? -3.546 -1.732 3.267 1.00 88.56 96 LEU A CA 1
ATOM 715 C C . LEU A 1 96 ? -2.704 -2.999 3.353 1.00 88.56 96 LEU A C 1
ATOM 717 O O . LEU A 1 96 ? -1.822 -3.103 4.204 1.00 88.56 96 LEU A O 1
ATOM 721 N N . ARG A 1 97 ? -2.949 -3.918 2.424 1.00 86.69 97 ARG A N 1
ATOM 722 C CA . ARG A 1 97 ? -2.149 -5.121 2.217 1.00 86.69 97 ARG A CA 1
ATOM 723 C C . ARG A 1 97 ? -1.862 -5.283 0.732 1.00 86.69 97 ARG A C 1
ATOM 725 O O . ARG A 1 97 ? -2.671 -4.862 -0.098 1.00 86.69 97 ARG A O 1
ATOM 732 N N . ASP A 1 98 ? -0.700 -5.839 0.428 1.00 82.56 98 ASP A N 1
ATOM 733 C CA . ASP A 1 98 ? -0.452 -6.476 -0.856 1.00 82.56 98 ASP A CA 1
ATOM 734 C C . ASP A 1 98 ? -1.066 -7.886 -0.860 1.00 82.56 98 ASP A C 1
ATOM 736 O O . ASP A 1 98 ? -1.406 -8.433 0.192 1.00 82.56 98 ASP A O 1
ATOM 740 N N . ASP A 1 99 ? -1.280 -8.414 -2.062 1.00 66.94 99 ASP A N 1
ATOM 741 C CA . ASP A 1 99 ? -1.794 -9.766 -2.314 1.00 66.94 99 ASP A CA 1
ATOM 742 C C . ASP A 1 99 ? -0.658 -10.646 -2.861 1.00 66.94 99 ASP A C 1
ATOM 744 O O . ASP A 1 99 ? 0.192 -10.099 -3.610 1.00 66.94 99 ASP A O 1
#

Foldseek 3Di:
DDDDDDDDDDDDDDDDDDDDFDDWAWPCPDDDDDLDDDDVVQVVDPPRDGDDDDDDGDTHPGDPPCPDDDDDDDADDDPVRAHDDPDDDPPDGDDDDDD

Radius of gyration: 25.64 Å; chains: 1; bounding box: 64×35×62 Å

Secondary structure (DSSP, 8-state):
--------------------PPPPEE--S-------PPPGGGS-STT-----------EES--TT-----------B-TTSSEEP-SS-TT-EE-----